Protein AF-A0A7W1KCE6-F1 (afdb_monomer)

Foldseek 3Di:
DDKDWDWAWDDDDVFTKTWTFIADPPDDRNDDTPDTDDIDGPPDDD

Radius of gyration: 11.4 Å; Cα contacts (8 Å, |Δi|>4): 82; chains: 1; bounding box: 26×17×31 Å

Structure (mmCIF, N/CA/C/O backbone):
data_AF-A0A7W1KCE6-F1
#
_entry.id   AF-A0A7W1KCE6-F1
#
loop_
_atom_site.group_PDB
_atom_site.id
_atom_site.type_symbol
_atom_s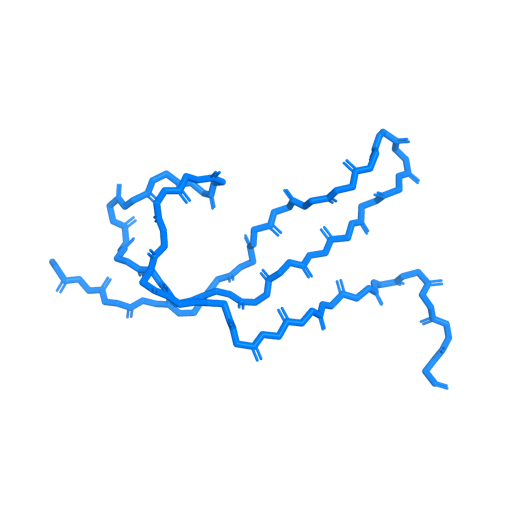ite.label_atom_id
_atom_site.label_alt_id
_atom_site.label_comp_id
_atom_site.label_asym_id
_atom_site.label_entity_id
_atom_site.label_seq_id
_atom_site.pdbx_PDB_ins_code
_atom_site.Cartn_x
_atom_site.Cartn_y
_atom_site.Cartn_z
_atom_site.occupancy
_atom_site.B_iso_or_equiv
_atom_site.auth_seq_id
_atom_site.auth_comp_id
_atom_site.auth_asym_id
_atom_site.auth_atom_id
_atom_site.pdbx_PDB_model_num
ATOM 1 N N . MET A 1 1 ? -16.328 4.143 12.552 1.00 72.56 1 MET A N 1
ATOM 2 C CA . MET A 1 1 ? -15.500 2.925 12.563 1.00 72.56 1 MET A CA 1
ATOM 3 C C . MET A 1 1 ? -15.956 2.143 11.359 1.00 72.56 1 MET A C 1
ATOM 5 O O . MET A 1 1 ? -17.046 1.593 11.392 1.00 72.56 1 MET A O 1
ATOM 9 N N . ALA A 1 2 ? -15.240 2.285 10.253 1.00 92.25 2 ALA A N 1
ATOM 10 C CA . ALA A 1 2 ? -15.624 1.70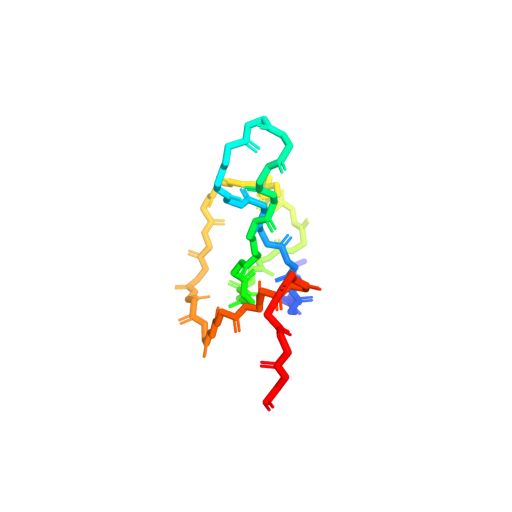0 8.975 1.00 92.25 2 ALA A CA 1
ATOM 11 C C . ALA A 1 2 ? -14.348 1.220 8.300 1.00 92.25 2 ALA A C 1
ATOM 13 O O . ALA A 1 2 ? -13.409 1.997 8.106 1.00 92.25 2 ALA A O 1
ATOM 14 N N . VAL A 1 3 ? -14.312 -0.070 7.991 1.00 96.25 3 VAL A N 1
ATOM 15 C CA . VAL A 1 3 ? -13.183 -0.703 7.321 1.00 96.25 3 VAL A CA 1
ATOM 16 C C . VAL A 1 3 ? -13.354 -0.521 5.821 1.00 96.25 3 VAL A C 1
ATOM 18 O O . VAL A 1 3 ? -14.443 -0.713 5.286 1.00 96.25 3 VAL A O 1
ATOM 21 N N . ARG A 1 4 ? -12.276 -0.137 5.140 1.00 95.06 4 ARG A N 1
ATOM 22 C CA . ARG A 1 4 ? -12.256 0.017 3.687 1.00 95.06 4 ARG A CA 1
ATOM 23 C C . ARG A 1 4 ? -11.011 -0.607 3.083 1.00 95.06 4 ARG A C 1
ATOM 25 O O . ARG A 1 4 ? -9.938 -0.598 3.690 1.00 95.06 4 ARG A O 1
ATOM 32 N N . LEU A 1 5 ? -11.168 -1.068 1.850 1.00 96.12 5 LEU A N 1
ATOM 33 C CA . LEU A 1 5 ? -10.055 -1.359 0.961 1.00 96.12 5 LEU A CA 1
ATOM 34 C C . LEU A 1 5 ? -9.523 -0.046 0.389 1.00 96.12 5 LEU A C 1
ATOM 36 O O . LEU A 1 5 ? -10.294 0.796 -0.075 1.00 96.12 5 LEU A O 1
ATOM 40 N N . ARG A 1 6 ? -8.209 0.159 0.452 1.00 95.06 6 ARG A N 1
ATOM 41 C CA . ARG A 1 6 ? -7.549 1.326 -0.148 1.00 95.06 6 ARG A CA 1
ATOM 42 C C . ARG A 1 6 ? -6.133 0.995 -0.600 1.00 95.06 6 ARG A C 1
ATOM 44 O O . ARG A 1 6 ? -5.588 -0.045 -0.246 1.00 95.06 6 ARG A O 1
ATOM 51 N N . LEU A 1 7 ? -5.540 1.917 -1.354 1.00 95.88 7 LEU A N 1
ATOM 52 C CA . LEU A 1 7 ? -4.156 1.818 -1.799 1.00 95.88 7 LEU A CA 1
ATOM 53 C C . LEU A 1 7 ? -3.220 2.587 -0.862 1.00 95.88 7 LEU A C 1
ATOM 55 O O . LEU A 1 7 ? -3.443 3.767 -0.576 1.00 95.88 7 LEU A O 1
ATOM 59 N N . THR A 1 8 ? -2.148 1.931 -0.435 1.00 95.44 8 THR A N 1
ATOM 60 C CA . THR A 1 8 ? -1.003 2.556 0.236 1.00 95.44 8 THR A CA 1
ATOM 61 C C . THR A 1 8 ? 0.117 2.715 -0.780 1.00 95.44 8 THR A C 1
ATOM 63 O O . THR A 1 8 ? 0.473 1.749 -1.458 1.00 95.44 8 THR A O 1
ATOM 66 N N . ARG A 1 9 ? 0.661 3.931 -0.909 1.00 93.75 9 ARG A N 1
ATOM 67 C CA . ARG A 1 9 ? 1.735 4.195 -1.871 1.00 93.75 9 ARG A CA 1
ATOM 68 C C . ARG A 1 9 ? 3.057 3.743 -1.270 1.00 93.75 9 ARG A C 1
ATOM 70 O O . ARG A 1 9 ? 3.448 4.193 -0.200 1.00 93.75 9 ARG A O 1
ATOM 77 N N . VAL A 1 10 ? 3.745 2.884 -1.998 1.00 92.50 10 VAL A N 1
ATOM 78 C CA . VAL A 1 10 ? 5.095 2.413 -1.714 1.00 92.50 10 VAL A CA 1
ATOM 79 C C . VAL A 1 10 ? 5.973 2.662 -2.947 1.00 92.50 10 VAL A C 1
ATOM 81 O O . VAL A 1 10 ? 5.480 3.051 -4.004 1.00 92.50 10 VAL A O 1
ATOM 84 N N . GLY A 1 11 ? 7.287 2.520 -2.814 1.00 91.81 11 GLY A N 1
ATOM 85 C CA . GLY A 1 11 ? 8.221 2.757 -3.918 1.00 91.81 11 GLY A CA 1
ATOM 86 C C . GLY A 1 11 ? 8.815 4.166 -3.961 1.00 91.81 11 GLY A C 1
ATOM 87 O O . GLY A 1 11 ? 8.655 4.980 -3.045 1.00 91.81 11 GLY A O 1
ATOM 88 N N . GLY A 1 12 ? 9.579 4.418 -5.018 1.00 93.94 12 GLY A N 1
ATOM 89 C CA . GLY A 1 12 ? 10.455 5.572 -5.148 1.00 93.94 12 GLY A CA 1
ATOM 90 C C . GLY A 1 12 ? 9.800 6.827 -5.728 1.00 93.94 12 GLY A C 1
ATOM 91 O O . GLY A 1 12 ? 8.643 6.879 -6.167 1.00 93.94 12 GLY A O 1
ATOM 92 N N . LYS A 1 13 ? 10.588 7.904 -5.773 1.00 93.81 13 LYS A N 1
ATOM 93 C CA . LYS A 1 13 ? 10.270 9.059 -6.621 1.00 93.81 13 LYS A CA 1
ATOM 94 C C . LYS A 1 13 ? 10.330 8.598 -8.082 1.00 93.81 13 LYS A C 1
ATOM 96 O O . LYS A 1 13 ? 11.356 8.080 -8.497 1.00 93.81 13 LYS A O 1
ATOM 101 N N . LYS A 1 14 ? 9.255 8.833 -8.845 1.00 92.00 14 LYS A N 1
ATOM 102 C CA . LYS A 1 14 ? 9.056 8.343 -10.229 1.00 92.00 14 LYS A CA 1
ATOM 103 C C . LYS A 1 14 ? 8.922 6.817 -10.386 1.00 92.00 14 LYS A C 1
ATOM 105 O O . LYS A 1 14 ? 8.897 6.345 -11.513 1.00 92.00 14 LYS A O 1
ATOM 110 N N . ASP A 1 15 ? 8.765 6.084 -9.288 1.00 92.94 15 ASP A N 1
ATOM 111 C CA . ASP A 1 15 ? 8.547 4.632 -9.291 1.00 92.94 15 ASP A CA 1
ATOM 112 C C . ASP A 1 15 ? 7.436 4.270 -8.285 1.00 92.94 15 ASP A C 1
ATOM 114 O O . ASP A 1 15 ? 7.708 3.792 -7.180 1.00 92.94 15 ASP A O 1
ATOM 118 N N . PRO A 1 16 ? 6.178 4.681 -8.547 1.00 93.06 16 PRO A N 1
ATOM 119 C CA . PRO A 1 16 ? 5.075 4.402 -7.642 1.00 93.06 16 PRO A CA 1
ATOM 120 C C . PRO A 1 16 ? 4.620 2.942 -7.752 1.00 93.06 16 PRO A C 1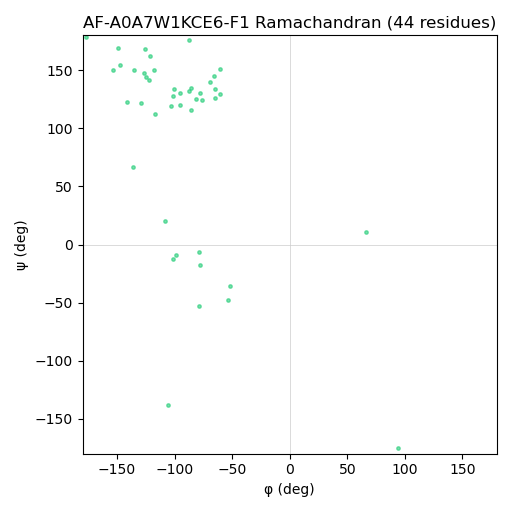
ATOM 122 O O . PRO A 1 16 ? 4.169 2.488 -8.796 1.00 93.06 16 PRO A O 1
ATOM 125 N N . ILE A 1 17 ? 4.628 2.252 -6.618 1.00 94.94 17 ILE A N 1
ATOM 126 C CA . ILE A 1 17 ? 4.034 0.928 -6.440 1.00 94.94 17 ILE A CA 1
ATOM 127 C C . ILE A 1 17 ? 2.928 1.066 -5.389 1.00 94.94 17 ILE A C 1
ATOM 129 O O . ILE A 1 17 ? 2.991 1.917 -4.499 1.00 94.94 17 ILE A O 1
ATOM 133 N N . TRP A 1 18 ? 1.880 0.255 -5.460 1.00 95.06 18 TRP A N 1
ATOM 134 C CA . TRP A 1 18 ? 0.778 0.318 -4.507 1.00 95.06 18 TRP A CA 1
ATOM 135 C C . TRP A 1 18 ? 0.580 -1.016 -3.802 1.00 95.06 18 TRP A C 1
ATOM 137 O O . TRP A 1 18 ? 0.682 -2.086 -4.394 1.00 95.06 18 TRP A O 1
ATOM 147 N N . ARG A 1 19 ? 0.258 -0.951 -2.512 1.00 96.00 19 ARG A N 1
ATOM 148 C CA . ARG A 1 19 ? -0.273 -2.084 -1.750 1.00 96.00 19 ARG A CA 1
ATOM 149 C C . ARG A 1 19 ? -1.775 -1.930 -1.616 1.00 96.00 19 ARG A C 1
ATOM 151 O O . ARG A 1 19 ? -2.242 -0.845 -1.270 1.00 96.00 19 ARG A O 1
ATOM 158 N N . ILE A 1 20 ? -2.512 -3.005 -1.854 1.00 96.56 20 ILE A N 1
ATOM 159 C CA . ILE A 1 20 ? -3.944 -3.080 -1.573 1.00 96.56 20 ILE A CA 1
ATOM 160 C C . ILE A 1 20 ? -4.080 -3.490 -0.108 1.00 96.56 20 ILE A C 1
ATOM 162 O O . ILE A 1 20 ? -3.647 -4.575 0.283 1.00 96.56 20 ILE A O 1
ATOM 166 N N . VAL A 1 21 ? -4.639 -2.603 0.713 1.00 97.50 21 VAL A N 1
ATOM 167 C CA . VAL A 1 21 ? -4.701 -2.772 2.168 1.00 97.50 21 VAL A CA 1
ATOM 168 C C . VAL A 1 21 ? -6.121 -2.633 2.694 1.00 97.50 21 VAL A C 1
ATOM 170 O O . VAL A 1 21 ? -6.916 -1.831 2.197 1.00 97.50 21 VAL A O 1
ATOM 173 N N . VAL A 1 22 ? -6.407 -3.377 3.755 1.00 97.25 22 VAL A N 1
ATOM 174 C CA . VAL A 1 22 ? -7.616 -3.255 4.567 1.00 97.25 22 VAL A CA 1
ATOM 175 C C . VAL A 1 22 ? -7.281 -2.364 5.764 1.00 97.25 22 VAL A C 1
ATOM 177 O O . VAL A 1 22 ? -6.378 -2.672 6.546 1.00 97.25 22 VAL A O 1
ATOM 180 N N . ALA A 1 23 ? -7.973 -1.235 5.922 1.00 97.06 23 ALA A N 1
ATOM 181 C CA . ALA A 1 23 ? -7.734 -0.311 7.033 1.00 97.06 23 ALA A CA 1
ATOM 182 C C . ALA A 1 23 ? -9.016 0.399 7.486 1.00 97.06 23 ALA A C 1
ATOM 184 O O . ALA A 1 23 ? -9.935 0.604 6.691 1.00 97.06 23 ALA A O 1
ATOM 185 N N . ASP A 1 24 ? -9.060 0.829 8.751 1.00 96.44 24 ASP A N 1
ATOM 186 C CA . ASP A 1 24 ? -10.120 1.730 9.210 1.00 96.44 24 ASP A CA 1
ATOM 187 C C . ASP A 1 24 ? -9.992 3.092 8.508 1.00 96.44 24 ASP A C 1
ATOM 189 O O . ASP A 1 24 ? -8.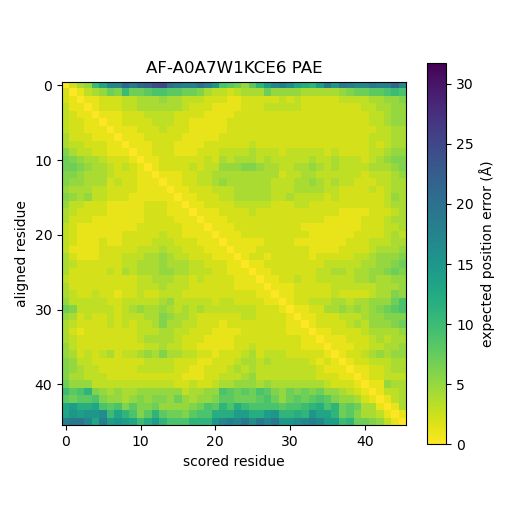897 3.586 8.217 1.00 96.44 24 ASP A O 1
ATOM 193 N N . GLN A 1 25 ? -11.132 3.716 8.225 1.00 94.19 25 GLN A N 1
ATOM 194 C CA . GLN A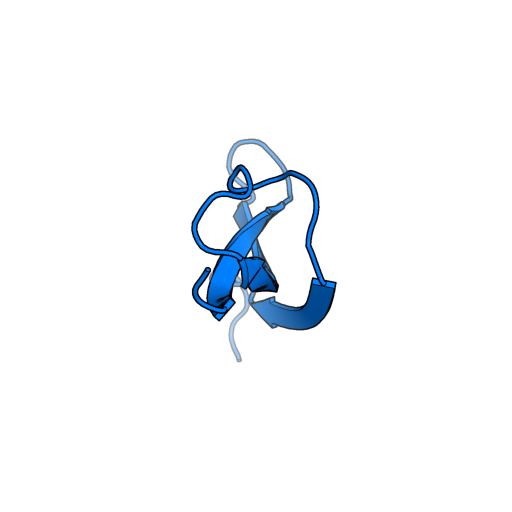 1 25 ? -11.221 5.012 7.567 1.00 94.19 25 GLN A CA 1
ATOM 195 C C . GLN A 1 25 ? -10.368 6.098 8.236 1.00 94.19 25 GLN A C 1
ATOM 197 O O . GLN A 1 25 ? -9.812 6.932 7.515 1.00 94.19 25 GLN A O 1
ATOM 202 N N . ARG A 1 26 ? -10.257 6.082 9.571 1.00 93.81 26 ARG A N 1
ATOM 203 C CA . ARG A 1 26 ? -9.537 7.089 10.370 1.00 93.81 26 ARG A CA 1
ATOM 204 C C . ARG A 1 26 ? -8.019 6.911 10.345 1.00 93.81 26 ARG A C 1
ATOM 206 O O . ARG A 1 26 ? -7.297 7.840 10.693 1.00 93.81 26 ARG A O 1
ATOM 213 N N . SER A 1 27 ? -7.521 5.741 9.948 1.00 94.38 27 SER A N 1
ATOM 214 C CA . SER A 1 27 ? -6.084 5.475 9.905 1.00 94.38 27 SER A CA 1
ATOM 215 C C . SER A 1 27 ? -5.406 6.296 8.793 1.00 94.38 27 SER A C 1
ATOM 217 O O . SER A 1 27 ? -5.950 6.394 7.687 1.00 94.38 27 SER A O 1
ATOM 219 N N . PRO A 1 28 ? -4.201 6.853 9.016 1.00 94.00 28 PRO A N 1
ATOM 220 C CA . PRO A 1 28 ? -3.454 7.584 7.983 1.00 94.00 28 PRO A CA 1
ATOM 221 C C . PRO A 1 28 ? -3.124 6.678 6.786 1.00 94.00 28 PRO A C 1
ATOM 223 O O . PRO A 1 28 ? -3.000 5.468 6.960 1.00 94.00 28 PRO A O 1
ATOM 226 N N . ARG A 1 29 ? -3.008 7.239 5.569 1.00 91.62 29 ARG A N 1
ATOM 227 C CA . ARG A 1 29 ? -2.894 6.475 4.301 1.00 91.62 29 ARG A CA 1
ATOM 228 C C . ARG A 1 29 ? -1.769 5.436 4.308 1.00 91.62 29 ARG A C 1
ATOM 230 O O . ARG A 1 29 ? -2.006 4.288 3.941 1.00 91.62 29 ARG A O 1
ATOM 237 N N . ASP A 1 30 ? -0.585 5.850 4.747 1.00 91.00 30 ASP A N 1
ATOM 238 C CA . ASP A 1 30 ? 0.635 5.034 4.708 1.00 91.00 30 ASP A CA 1
ATOM 239 C C . ASP A 1 30 ? 1.063 4.562 6.111 1.00 91.00 30 ASP A C 1
ATOM 241 O O . ASP A 1 30 ? 2.226 4.245 6.337 1.00 91.00 30 ASP A O 1
ATOM 245 N N . GLY A 1 31 ? 0.137 4.561 7.078 1.00 90.19 31 GLY A N 1
ATOM 246 C CA . GLY A 1 31 ? 0.413 4.138 8.454 1.00 90.19 31 GLY A CA 1
ATOM 247 C C . GLY A 1 31 ? -0.172 2.769 8.788 1.00 90.19 31 GLY A C 1
ATOM 248 O O . GLY A 1 31 ? -0.108 1.836 7.994 1.00 90.19 31 GLY A O 1
ATOM 249 N N . ARG A 1 32 ? -0.7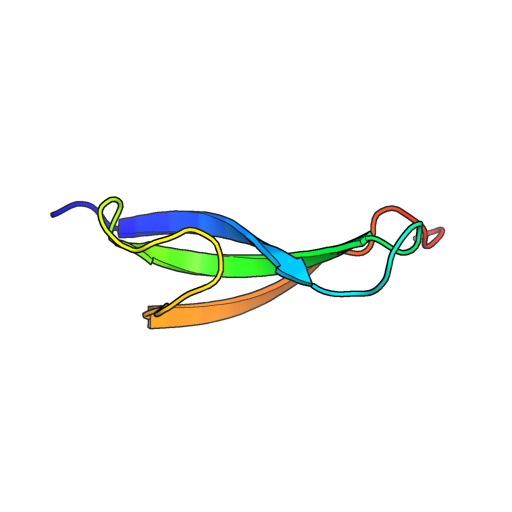48 2.646 9.991 1.00 93.69 32 ARG A N 1
ATOM 250 C CA . ARG A 1 32 ? -1.294 1.378 10.491 1.00 93.69 32 ARG A CA 1
ATOM 251 C C . ARG A 1 32 ? -2.418 0.857 9.591 1.00 93.69 32 ARG A C 1
ATOM 253 O O . ARG A 1 32 ? -3.390 1.565 9.325 1.00 93.69 32 ARG A O 1
ATOM 260 N N . VAL A 1 33 ? -2.298 -0.408 9.207 1.00 96.06 33 VAL A N 1
ATOM 261 C CA . VAL A 1 33 ? -3.303 -1.183 8.469 1.00 96.06 33 VAL A CA 1
ATOM 262 C C . VAL A 1 33 ? -3.696 -2.416 9.282 1.00 96.06 33 VAL A C 1
ATOM 264 O O . VAL A 1 33 ? -2.989 -2.779 10.223 1.00 96.06 33 VAL A O 1
ATOM 267 N N . ILE A 1 34 ? -4.835 -3.023 8.951 1.00 95.62 34 ILE A N 1
ATOM 268 C CA . ILE A 1 34 ? -5.249 -4.312 9.521 1.00 95.62 34 ILE A CA 1
ATOM 269 C C . ILE A 1 34 ? -4.472 -5.421 8.811 1.00 95.62 34 ILE A C 1
ATOM 271 O O . ILE A 1 34 ? -3.788 -6.200 9.463 1.00 95.62 34 ILE A O 1
ATOM 275 N N . GLU A 1 35 ? -4.521 -5.429 7.475 1.00 96.31 35 GLU A N 1
ATOM 276 C CA . GLU A 1 35 ? -3.874 -6.440 6.638 1.00 96.31 35 GLU A CA 1
ATOM 277 C C . GLU A 1 35 ? -3.544 -5.886 5.241 1.00 96.31 3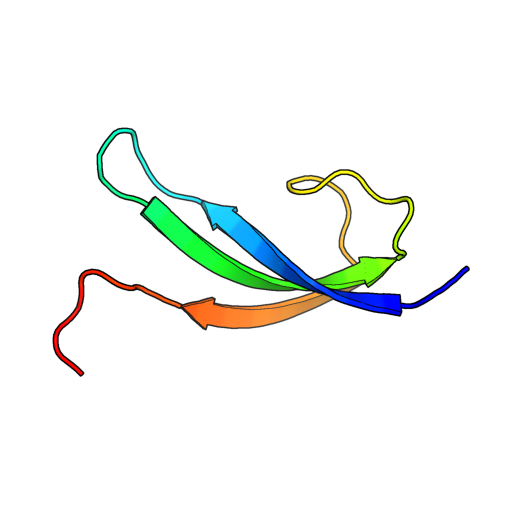5 GLU A C 1
ATOM 279 O O . GLU A 1 35 ? -4.233 -4.999 4.727 1.00 96.31 35 GLU A O 1
ATOM 284 N N . THR A 1 36 ? -2.481 -6.407 4.622 1.00 96.50 36 THR A N 1
ATOM 285 C CA . THR A 1 36 ? -2.158 -6.175 3.205 1.00 96.50 36 THR A CA 1
ATOM 286 C C . THR A 1 36 ? -2.553 -7.407 2.408 1.00 96.50 36 THR A C 1
ATOM 288 O O . THR A 1 36 ? -2.002 -8.476 2.642 1.00 96.50 36 THR A O 1
ATOM 291 N N . ILE A 1 37 ? -3.471 -7.248 1.457 1.00 96.19 37 ILE A N 1
ATOM 292 C CA . ILE A 1 37 ? -4.046 -8.371 0.702 1.00 96.19 37 ILE A CA 1
ATOM 293 C C . ILE A 1 37 ? -3.441 -8.529 -0.693 1.00 96.19 37 ILE A C 1
ATOM 295 O O . ILE A 1 37 ? -3.658 -9.538 -1.355 1.00 96.19 37 ILE A O 1
ATOM 299 N N . GLY A 1 38 ? -2.690 -7.535 -1.168 1.00 95.19 38 GLY A N 1
ATOM 300 C CA . GLY A 1 38 ? -2.092 -7.610 -2.491 1.00 95.19 38 GLY A CA 1
ATOM 301 C C . GLY A 1 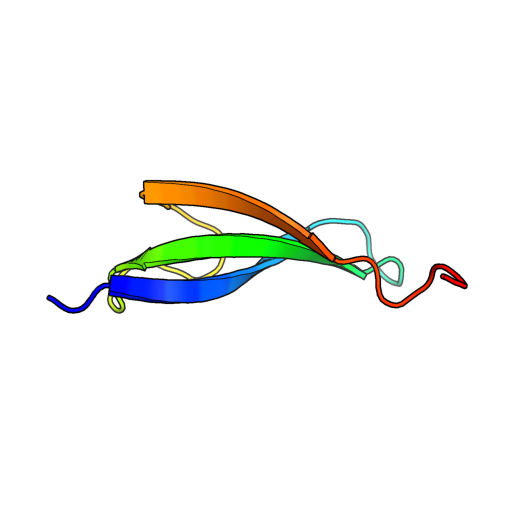38 ? -1.211 -6.427 -2.843 1.00 95.19 38 GLY A C 1
ATOM 302 O O . GLY A 1 38 ? -1.070 -5.459 -2.090 1.00 95.19 38 GLY A O 1
ATOM 303 N N . HIS A 1 39 ? -0.640 -6.520 -4.036 1.00 94.44 39 HIS A N 1
ATOM 304 C CA . HIS A 1 39 ? 0.204 -5.502 -4.637 1.00 94.44 39 HIS A CA 1
ATOM 305 C C . HIS A 1 39 ? -0.365 -5.134 -5.999 1.00 94.44 39 HIS A C 1
ATOM 307 O O . HIS A 1 39 ? -0.896 -5.978 -6.715 1.00 94.44 39 HIS A O 1
ATOM 313 N N . TYR A 1 40 ? -0.250 -3.862 -6.337 1.00 92.12 40 TYR A N 1
ATOM 314 C CA . TYR A 1 40 ? -0.612 -3.325 -7.629 1.00 92.12 40 TYR A CA 1
ATOM 315 C C . TYR A 1 40 ? 0.566 -2.505 -8.141 1.00 92.12 40 TYR A C 1
ATOM 317 O O . TYR A 1 40 ? 1.010 -1.563 -7.480 1.00 92.12 40 TYR A O 1
ATOM 325 N N . ASN A 1 41 ? 1.078 -2.879 -9.308 1.00 92.75 41 ASN A N 1
ATOM 326 C CA . ASN A 1 41 ? 2.084 -2.115 -10.023 1.00 92.75 41 ASN A CA 1
ATOM 327 C C . ASN A 1 41 ? 1.481 -1.662 -11.354 1.00 92.75 41 ASN A C 1
ATOM 329 O O . ASN A 1 41 ? 1.180 -2.482 -12.211 1.00 92.75 41 ASN A O 1
ATOM 333 N N . ALA A 1 42 ? 1.278 -0.354 -11.508 1.00 83.38 42 ALA A N 1
ATOM 334 C CA . ALA A 1 42 ? 0.706 0.212 -12.729 1.00 83.38 42 ALA A CA 1
ATOM 335 C C . ALA A 1 42 ? 1.727 0.335 -13.875 1.00 83.38 42 ALA A C 1
ATOM 337 O O . ALA A 1 42 ? 1.358 0.753 -14.966 1.00 83.38 42 ALA A O 1
ATOM 338 N N . GLN A 1 43 ? 3.009 0.059 -13.614 1.00 87.75 43 GLN A N 1
ATOM 339 C CA . GLN A 1 43 ? 4.098 0.211 -14.584 1.00 87.75 43 GLN A CA 1
ATOM 340 C C . GLN A 1 43 ? 4.487 -1.110 -15.253 1.00 87.75 43 GLN A C 1
ATOM 342 O O . GLN A 1 43 ? 5.288 -1.101 -16.182 1.00 87.75 43 GLN A O 1
ATOM 347 N N . THR A 1 44 ? 3.958 -2.238 -14.780 1.00 83.25 44 THR A N 1
ATOM 348 C CA . THR A 1 44 ? 4.190 -3.548 -15.393 1.00 83.25 44 THR A CA 1
ATOM 349 C C . THR A 1 44 ? 3.161 -3.799 -16.485 1.00 83.25 44 THR A C 1
ATOM 351 O O . THR A 1 44 ? 1.966 -3.621 -16.247 1.00 83.25 44 THR A O 1
ATOM 354 N N . GLU A 1 45 ? 3.617 -4.244 -17.655 1.00 73.31 45 GLU A N 1
ATOM 355 C CA . GLU A 1 45 ? 2.736 -4.929 -18.602 1.00 73.31 45 GLU A CA 1
ATOM 356 C C . GLU A 1 45 ? 2.267 -6.255 -17.970 1.00 73.31 45 GLU A C 1
ATOM 358 O O . GLU A 1 45 ? 3.081 -6.925 -17.326 1.00 73.31 45 GLU A O 1
ATOM 363 N N . PRO A 1 46 ? 0.961 -6.564 -18.047 1.00 70.69 46 PRO A N 1
ATOM 364 C CA . PRO A 1 46 ? 0.347 -7.685 -17.337 1.00 70.69 46 PRO A CA 1
ATOM 365 C C . PRO A 1 46 ? 0.766 -9.062 -17.861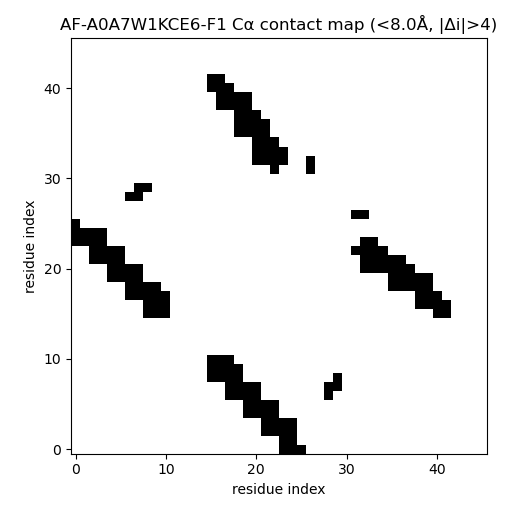 1.00 70.69 46 PRO A C 1
ATOM 367 O O . PRO A 1 46 ? 1.015 -9.195 -19.081 1.00 70.69 46 PRO A O 1
#

Sequence (46 aa):
MAVRLRLTRVGGKKDPIWRIVVADQRSPRDGRVIETIGHYNAQTEP

Nearest PDB structures (foldseek):
  7nhn-assembly1_q  TM=9.492E-01  e=8.316E-05  Listeria monocytogenes EGD-e
  7m4u-assembly1_p  TM=9.407E-01  e=2.620E-04  Acinetobacter baumannii AB0057
  6buw-assembly1_QP  TM=9.708E-01  e=2.976E-04  Thermus thermophilus HB8
  8phj-assembly1_P  TM=9.708E-01  e=4.364E-04  Escherichia coli
  6spg-assembly1_p  TM=9.402E-01  e=7.745E-04  Pseudomonas aeruginosa

Solvent-accessible surface area (backbone atoms only — not comparable to full-atom values): 2928 Å² total; per-residue (Å²): 142,49,77,41,81,47,72,25,80,42,76,54,91,98,41,71,31,33,34,37,29,38,24,50,72,88,45,58,76,81,57,73,61,80,47,76,81,47,75,47,59,86,83,58,86,132

Mean predicted aligned error: 3.49 Å

pLDDT: mean 92.38, std 6.12, range [70.69, 97.5]

Secondary structure (DSSP, 8-state):
--EEEEEEEEEETTEEEEEEEEEETTS-TTS--SEEEEEE-TTS--